Protein AF-A0A4Q8UBL9-F1 (afdb_monomer_lite)

Radius of gyration: 13.86 Å; chains: 1; bounding box: 25×23×45 Å

Foldseek 3Di:
DDDDDDDDDAQVVLVVVCVVPVVCPPPWDFDADPPPPHTPGTHPNVVVVVDD

Secondary structure (DSSP, 8-state):
---------TTHHHHHHHHH-GGGTTS--EEESSSSS-EEEE-HHHHHTT--

Sequence (52 aa):
MPQIAHVDVNCFYASAERAFDPSLEGRPVIVLSNNDGCAVTRTPEAKALGIP

Structure (mmCIF, N/CA/C/O backbone):
data_AF-A0A4Q8UBL9-F1
#
_entry.id   AF-A0A4Q8UBL9-F1
#
loop_
_atom_site.group_PDB
_atom_site.id
_atom_site.type_symbol
_atom_site.label_atom_id
_atom_site.label_alt_id
_atom_site.label_comp_id
_atom_site.label_asym_id
_atom_site.label_entity_id
_atom_site.label_seq_id
_atom_site.pdbx_PDB_ins_code
_atom_site.Cartn_x
_atom_site.Cartn_y
_atom_site.Cartn_z
_atom_site.occupancy
_atom_site.B_iso_or_equiv
_atom_site.auth_seq_id
_atom_site.auth_comp_id
_atom_site.auth_asym_id
_atom_site.auth_atom_id
_atom_site.pdbx_PDB_model_num
ATOM 1 N N . MET A 1 1 ? -8.508 -6.779 36.002 1.00 78.06 1 MET A N 1
ATOM 2 C CA . MET A 1 1 ? -7.470 -6.890 34.953 1.00 78.06 1 MET A CA 1
ATOM 3 C C . MET A 1 1 ? -7.970 -6.136 33.731 1.00 78.06 1 MET A C 1
ATOM 5 O O . MET A 1 1 ? -9.131 -6.345 33.395 1.00 78.06 1 MET A O 1
ATOM 9 N N . PRO A 1 2 ? -7.185 -5.230 33.126 1.00 88.44 2 PRO A N 1
ATOM 10 C CA . PRO A 1 2 ? -7.616 -4.526 31.922 1.00 88.44 2 PRO A CA 1
ATOM 11 C C . PRO A 1 2 ? -7.714 -5.496 30.737 1.00 88.44 2 PRO A C 1
ATOM 13 O O . PRO A 1 2 ? -6.888 -6.396 30.599 1.00 88.44 2 PRO A O 1
ATOM 16 N N . GLN A 1 3 ? -8.732 -5.314 29.898 1.00 94.19 3 GLN A N 1
ATOM 17 C CA . GLN A 1 3 ? -8.869 -5.997 28.610 1.00 94.19 3 GLN A CA 1
ATOM 18 C C . GLN A 1 3 ? -8.297 -5.076 27.530 1.00 94.19 3 GLN A C 1
ATOM 20 O O . GLN A 1 3 ? -8.711 -3.923 27.428 1.00 94.19 3 GLN A O 1
ATOM 25 N N . ILE A 1 4 ? -7.327 -5.567 26.759 1.00 96.00 4 ILE A N 1
ATOM 26 C CA . ILE A 1 4 ? -6.641 -4.807 25.706 1.00 96.00 4 ILE A CA 1
ATOM 27 C C . ILE A 1 4 ? -6.809 -5.567 24.392 1.00 96.00 4 ILE A C 1
ATOM 29 O O . ILE A 1 4 ? -6.618 -6.781 24.355 1.00 96.00 4 ILE A O 1
ATOM 33 N N . ALA A 1 5 ? -7.143 -4.846 23.323 1.00 96.25 5 ALA A N 1
ATOM 34 C CA . ALA A 1 5 ? -7.195 -5.371 21.965 1.00 96.25 5 ALA A CA 1
ATOM 35 C C . ALA A 1 5 ? -6.241 -4.576 21.065 1.00 96.25 5 ALA A C 1
ATOM 37 O O . ALA A 1 5 ? -6.155 -3.353 21.177 1.00 96.25 5 ALA A O 1
ATOM 38 N N . HIS A 1 6 ? -5.537 -5.277 20.178 1.00 96.94 6 HIS A N 1
ATOM 39 C CA . HIS A 1 6 ? -4.712 -4.680 19.132 1.00 96.94 6 HIS A CA 1
ATOM 40 C C . HIS A 1 6 ? -5.463 -4.766 17.805 1.00 96.94 6 HIS A C 1
ATOM 42 O O . HIS A 1 6 ? -5.975 -5.829 17.455 1.00 96.94 6 HIS A O 1
ATOM 48 N N . VAL A 1 7 ? -5.534 -3.650 17.086 1.00 97.19 7 VAL A N 1
ATOM 49 C CA . VAL A 1 7 ? -6.199 -3.554 15.787 1.00 97.19 7 VAL A CA 1
ATOM 50 C C . VAL A 1 7 ? -5.200 -2.969 14.802 1.00 97.19 7 VAL A C 1
ATOM 52 O O . VAL A 1 7 ? -4.655 -1.898 15.050 1.00 97.19 7 VAL A O 1
ATOM 55 N N . ASP A 1 8 ? -4.980 -3.680 13.703 1.00 97.38 8 ASP A N 1
ATOM 56 C CA . ASP A 1 8 ? -4.058 -3.311 12.632 1.00 97.38 8 ASP A CA 1
ATOM 57 C C . ASP A 1 8 ? -4.760 -3.482 11.279 1.00 97.38 8 ASP A C 1
ATOM 59 O O . ASP A 1 8 ? -5.630 -4.346 11.126 1.00 97.38 8 ASP A O 1
ATOM 63 N N . VAL A 1 9 ? -4.417 -2.635 10.308 1.00 96.50 9 VAL A N 1
ATOM 64 C CA . VAL A 1 9 ? -5.043 -2.642 8.983 1.00 96.50 9 VAL A CA 1
ATOM 65 C C . VAL A 1 9 ? -4.077 -3.204 7.952 1.00 96.50 9 VAL A C 1
ATOM 67 O O . VAL A 1 9 ? -2.981 -2.685 7.741 1.00 96.50 9 VAL A O 1
ATOM 70 N N . ASN A 1 10 ? -4.548 -4.199 7.204 1.00 95.62 10 ASN A N 1
ATOM 71 C CA . ASN A 1 10 ? -3.800 -4.774 6.096 1.00 95.62 10 ASN A CA 1
ATOM 72 C C . ASN A 1 10 ? -3.479 -3.705 5.042 1.00 95.62 10 ASN A C 1
ATOM 74 O O . ASN A 1 10 ? -4.381 -3.177 4.393 1.00 95.62 10 ASN A O 1
ATOM 78 N N . CYS A 1 11 ? -2.187 -3.432 4.838 1.00 96.06 11 CYS A N 1
ATOM 79 C CA . CYS A 1 11 ? -1.687 -2.548 3.779 1.00 96.06 11 CYS A CA 1
ATOM 80 C C . CYS A 1 11 ? -2.398 -1.180 3.750 1.00 96.06 11 CYS A C 1
ATOM 82 O O . CYS A 1 11 ? -2.840 -0.749 2.686 1.00 96.06 11 CYS A O 1
ATOM 84 N N . PHE A 1 12 ? -2.528 -0.527 4.913 1.00 97.06 12 PHE A N 1
ATOM 85 C CA . PHE A 1 12 ? -3.409 0.630 5.132 1.00 97.06 12 PHE A CA 1
ATOM 86 C C . PHE A 1 12 ? -3.466 1.639 3.977 1.00 97.06 12 PHE A C 1
ATOM 88 O O . PHE A 1 12 ? -4.553 1.882 3.464 1.00 97.06 12 PHE A O 1
ATOM 95 N N . TYR A 1 13 ? -2.330 2.181 3.521 1.00 96.81 13 TYR A N 1
ATOM 96 C CA . TYR A 1 13 ? -2.339 3.194 2.459 1.00 96.81 13 TYR A CA 1
ATOM 97 C C . TYR A 1 13 ? -2.926 2.671 1.141 1.00 96.81 13 TYR A C 1
ATOM 99 O O . TYR A 1 13 ? -3.764 3.333 0.547 1.00 96.81 13 TYR A O 1
ATOM 107 N N . ALA A 1 14 ? -2.562 1.461 0.708 1.00 97.44 14 ALA A N 1
ATOM 108 C CA . ALA A 1 14 ? -3.124 0.879 -0.512 1.00 97.44 14 ALA A CA 1
ATOM 109 C C . ALA A 1 14 ? -4.612 0.523 -0.355 1.00 97.44 14 ALA A C 1
ATOM 111 O O . ALA A 1 14 ? -5.378 0.654 -1.306 1.00 97.44 14 ALA A O 1
ATOM 112 N N . SER A 1 15 ? -5.029 0.102 0.842 1.00 97.25 15 SER A N 1
ATOM 113 C CA . SER A 1 15 ? -6.440 -0.155 1.153 1.00 97.25 15 SER A CA 1
ATOM 114 C C . SER A 1 15 ? -7.267 1.133 1.162 1.00 97.25 15 SER A C 1
ATOM 116 O O . SER A 1 15 ? -8.404 1.128 0.697 1.00 97.25 15 SER A O 1
ATOM 118 N N . ALA A 1 16 ? -6.697 2.245 1.637 1.00 97.50 16 ALA A N 1
ATOM 119 C CA . ALA A 1 16 ? -7.325 3.558 1.555 1.00 97.50 16 ALA A CA 1
ATOM 120 C C . ALA A 1 16 ? -7.496 3.991 0.092 1.00 97.50 16 ALA A C 1
ATOM 122 O O . ALA A 1 16 ? -8.604 4.347 -0.295 1.00 97.50 16 ALA A O 1
ATOM 123 N N . GLU A 1 17 ? -6.454 3.869 -0.738 1.00 97.69 17 GLU A N 1
ATOM 124 C CA . GLU A 1 17 ? -6.553 4.172 -2.174 1.00 97.69 17 GLU A CA 1
ATOM 125 C C . GLU A 1 17 ? -7.636 3.331 -2.865 1.00 97.69 17 GLU A C 1
ATOM 127 O O . GLU A 1 17 ? -8.469 3.881 -3.575 1.00 97.69 17 GLU A O 1
ATOM 132 N N . ARG A 1 18 ? -7.718 2.018 -2.596 1.00 97.25 18 ARG A N 1
ATOM 133 C CA . ARG A 1 18 ? -8.779 1.142 -3.140 1.00 97.25 18 ARG A CA 1
ATOM 134 C C . ARG A 1 18 ? -10.190 1.547 -2.705 1.00 97.25 18 ARG A C 1
ATOM 136 O O . ARG A 1 18 ? -11.140 1.354 -3.459 1.00 97.25 18 ARG A O 1
ATOM 143 N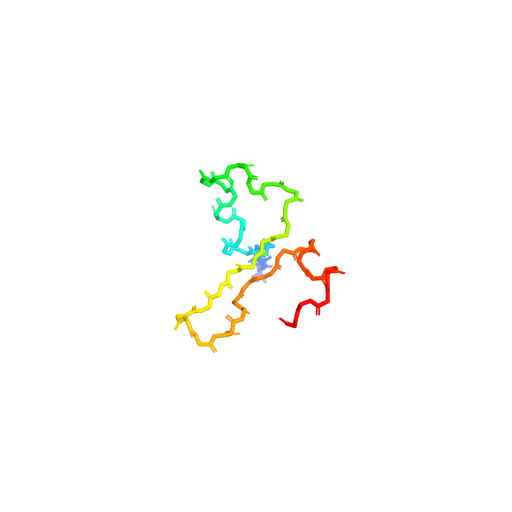 N . ALA A 1 19 ? -10.341 2.105 -1.503 1.00 97.12 19 ALA A N 1
ATOM 144 C CA . ALA A 1 19 ? -11.636 2.589 -1.031 1.00 97.12 19 ALA A CA 1
ATOM 145 C C . ALA A 1 19 ? -12.130 3.807 -1.835 1.00 97.12 19 ALA A C 1
ATOM 147 O O . ALA A 1 19 ? -13.339 3.967 -2.004 1.00 97.12 19 ALA A O 1
ATOM 148 N N . PHE A 1 20 ? -11.215 4.644 -2.340 1.00 97.38 20 PHE A N 1
ATOM 149 C CA . PHE A 1 20 ? -11.538 5.807 -3.176 1.00 97.38 20 PHE A CA 1
ATOM 150 C C . PHE A 1 20 ? -11.524 5.496 -4.680 1.00 97.38 20 PHE A C 1
ATOM 152 O O . PHE A 1 20 ? -12.324 6.062 -5.422 1.00 97.38 20 PHE A O 1
ATOM 159 N N . ASP A 1 21 ? -10.666 4.575 -5.121 1.00 98.19 21 ASP A N 1
ATOM 160 C CA . ASP A 1 21 ? -10.582 4.069 -6.490 1.00 98.19 21 ASP A CA 1
ATOM 161 C C . ASP A 1 21 ? -10.706 2.530 -6.516 1.00 98.19 21 ASP A C 1
ATOM 163 O O . ASP A 1 21 ? -9.704 1.803 -6.483 1.00 98.19 21 ASP A O 1
ATOM 167 N N . PRO A 1 22 ? -11.940 2.004 -6.641 1.00 97.19 22 PRO A N 1
ATOM 168 C CA . PRO A 1 22 ? -12.187 0.565 -6.717 1.00 97.19 22 PRO A CA 1
ATOM 169 C C . PRO A 1 22 ? -11.539 -0.128 -7.924 1.00 97.19 22 PRO A C 1
ATOM 171 O O . PRO A 1 22 ? -11.438 -1.355 -7.938 1.00 97.19 22 PRO A O 1
ATOM 174 N N . SER A 1 23 ? -11.079 0.614 -8.943 1.00 98.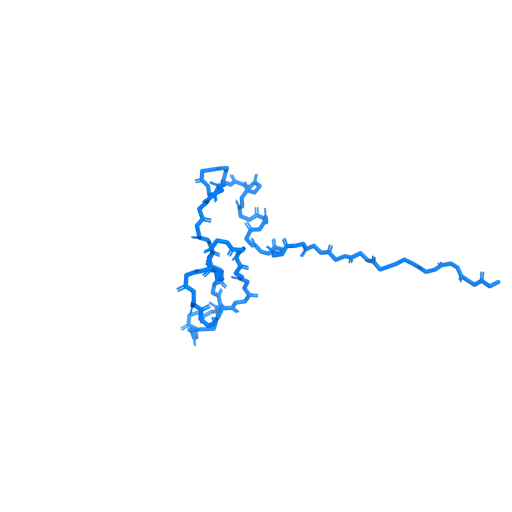19 23 SER A N 1
ATOM 175 C CA . SER A 1 23 ? -10.383 0.021 -10.095 1.00 98.19 23 SER A CA 1
ATOM 176 C C . SER A 1 23 ? -9.004 -0.554 -9.734 1.00 98.19 23 SER A C 1
ATOM 178 O O . SER A 1 23 ? -8.408 -1.293 -10.523 1.00 98.19 23 SER A O 1
ATOM 180 N N . LEU A 1 24 ? -8.501 -0.238 -8.536 1.00 98.00 24 LEU A N 1
ATOM 181 C CA . LEU A 1 24 ? -7.258 -0.761 -7.974 1.00 98.00 24 LEU A CA 1
ATOM 182 C C . LEU A 1 24 ? -7.422 -2.128 -7.285 1.00 98.00 24 LEU A C 1
ATOM 184 O O . LEU A 1 24 ? -6.422 -2.723 -6.865 1.00 98.00 24 LEU A O 1
ATOM 188 N N . GLU A 1 25 ? -8.647 -2.642 -7.155 1.00 96.81 25 GLU A N 1
ATOM 189 C CA . GLU A 1 25 ? -8.907 -3.945 -6.540 1.00 96.81 25 GLU A CA 1
ATOM 190 C C . GLU A 1 25 ? -8.304 -5.092 -7.368 1.00 96.81 25 GLU A C 1
ATOM 192 O O . GLU A 1 25 ? -8.345 -5.088 -8.599 1.00 96.81 25 GLU A O 1
ATOM 197 N N . GLY A 1 26 ? -7.680 -6.064 -6.695 1.00 95.75 26 GLY A N 1
ATOM 198 C CA . GLY A 1 26 ? -6.962 -7.172 -7.342 1.00 95.75 26 GLY A CA 1
ATOM 199 C C . GLY A 1 26 ? -5.725 -6.772 -8.162 1.00 95.75 26 GLY A C 1
ATOM 200 O O . GLY A 1 26 ? -5.085 -7.634 -8.769 1.00 95.75 26 GLY A O 1
ATOM 201 N N . ARG A 1 27 ? -5.361 -5.482 -8.203 1.00 97.56 27 ARG A N 1
ATOM 202 C CA . ARG A 1 27 ? -4.160 -4.997 -8.896 1.00 97.56 27 ARG A CA 1
ATOM 203 C C . ARG A 1 27 ? -2.971 -4.900 -7.936 1.00 97.56 27 ARG A C 1
ATOM 205 O O . ARG A 1 27 ? -3.163 -4.536 -6.773 1.00 97.56 27 ARG A O 1
ATOM 212 N N . PRO A 1 28 ? -1.733 -5.135 -8.413 1.00 97.31 28 PRO A N 1
ATOM 213 C CA . PRO A 1 28 ? -0.531 -4.825 -7.647 1.00 97.31 28 PRO A CA 1
ATOM 214 C C . PRO A 1 28 ? -0.433 -3.315 -7.403 1.00 97.31 28 PRO A C 1
ATOM 216 O O . PRO A 1 28 ? -0.220 -2.543 -8.337 1.00 97.31 28 PRO A O 1
ATOM 219 N N . VAL A 1 29 ? -0.585 -2.899 -6.145 1.00 97.00 29 VAL A N 1
ATOM 220 C CA . VAL A 1 29 ? -0.450 -1.500 -5.707 1.00 97.00 29 VAL A CA 1
ATOM 221 C C . VAL A 1 29 ? 0.719 -1.360 -4.737 1.00 97.00 29 VAL A C 1
ATOM 223 O O . VAL A 1 29 ? 0.862 -2.147 -3.790 1.00 97.00 29 VAL A O 1
ATOM 226 N N . ILE A 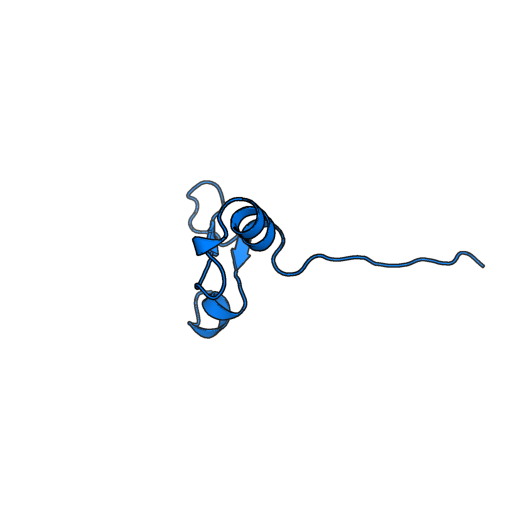1 30 ? 1.529 -0.330 -4.982 1.00 95.94 30 ILE A N 1
ATOM 227 C CA . ILE A 1 30 ? 2.626 0.127 -4.132 1.00 95.94 30 ILE A CA 1
ATOM 228 C C . ILE A 1 30 ? 2.417 1.611 -3.876 1.00 95.94 30 ILE A C 1
ATOM 230 O O . ILE A 1 30 ? 2.278 2.385 -4.820 1.00 95.94 30 ILE A O 1
ATOM 234 N N . VAL A 1 31 ? 2.427 1.993 -2.604 1.00 95.44 31 VAL A N 1
ATOM 235 C CA . VAL A 1 31 ? 2.445 3.398 -2.199 1.00 95.44 31 VAL A CA 1
ATOM 236 C C . VAL A 1 31 ? 3.880 3.754 -1.844 1.00 95.44 31 VAL A C 1
ATOM 238 O O . VAL A 1 31 ? 4.481 3.132 -0.962 1.00 95.44 31 VAL A O 1
ATOM 241 N N . LEU A 1 32 ? 4.432 4.721 -2.571 1.00 94.38 32 LEU A N 1
ATOM 242 C CA . LEU A 1 32 ? 5.775 5.244 -2.344 1.00 94.38 32 LEU A CA 1
ATOM 243 C C . LEU A 1 32 ? 5.739 6.359 -1.292 1.00 94.38 32 LEU A C 1
ATOM 245 O O . LEU A 1 32 ? 4.714 7.009 -1.094 1.00 94.38 32 LEU A O 1
ATOM 249 N N . SER A 1 33 ? 6.869 6.578 -0.626 1.00 91.81 33 SER A N 1
ATOM 250 C CA . SER A 1 33 ? 7.125 7.792 0.156 1.00 91.81 33 SER A CA 1
ATOM 251 C C . SER A 1 33 ? 7.318 8.988 -0.801 1.00 91.81 33 SER A C 1
ATOM 253 O O . SER A 1 33 ? 7.006 8.908 -1.992 1.00 91.81 33 SER A O 1
ATOM 255 N N . ASN A 1 34 ? 7.801 10.121 -0.296 1.00 88.44 34 ASN A N 1
ATOM 256 C CA . ASN A 1 34 ? 7.991 11.376 -1.028 1.00 88.44 34 ASN A CA 1
ATOM 257 C C . ASN A 1 34 ? 9.114 11.289 -2.081 1.00 88.44 34 ASN A C 1
ATOM 259 O O . ASN A 1 34 ? 10.147 11.943 -1.956 1.00 88.44 34 ASN A O 1
ATOM 263 N N . ASN A 1 35 ? 8.902 10.497 -3.133 1.00 79.25 35 ASN A N 1
ATOM 264 C CA . ASN A 1 35 ? 9.803 10.308 -4.275 1.00 79.25 35 ASN A CA 1
ATOM 265 C C . ASN A 1 35 ? 11.238 9.869 -3.913 1.00 79.25 35 ASN A C 1
ATOM 267 O O . ASN A 1 35 ? 12.155 10.027 -4.714 1.00 79.25 35 ASN A O 1
ATOM 271 N N . ASP A 1 36 ? 11.441 9.285 -2.735 1.00 84.25 36 ASP A N 1
ATOM 272 C CA . ASP A 1 36 ? 12.732 8.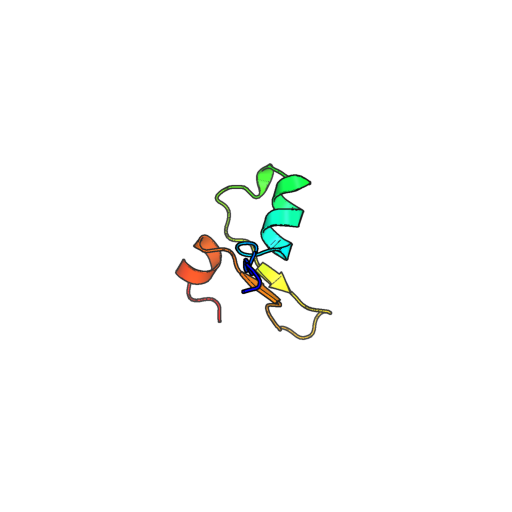782 -2.241 1.00 84.25 36 ASP A CA 1
ATOM 273 C C . ASP A 1 36 ? 13.008 7.317 -2.640 1.00 84.25 36 ASP A C 1
ATOM 275 O O . ASP A 1 36 ? 14.010 6.731 -2.237 1.00 84.25 36 ASP A O 1
ATOM 279 N N . GLY A 1 37 ? 12.115 6.712 -3.431 1.00 84.44 37 GLY A N 1
ATOM 280 C CA . GLY A 1 37 ? 12.210 5.315 -3.854 1.00 84.44 37 GLY A CA 1
ATOM 281 C C . GLY A 1 37 ? 11.823 4.297 -2.775 1.00 84.44 37 GLY A C 1
ATOM 282 O O . GLY A 1 37 ? 11.950 3.098 -3.014 1.00 84.44 37 GLY A O 1
ATOM 283 N N . CYS A 1 38 ? 11.336 4.736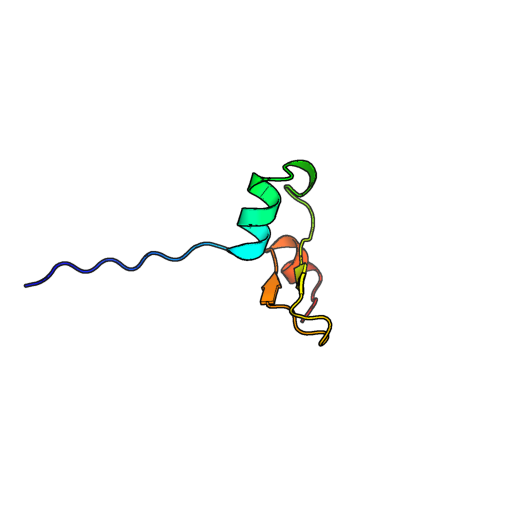 -1.610 1.00 91.75 38 CYS A N 1
ATOM 284 C CA . CYS A 1 38 ? 10.929 3.845 -0.529 1.00 91.75 38 CYS A CA 1
ATOM 285 C C . CYS A 1 38 ? 9.452 3.443 -0.653 1.00 91.75 38 CYS A C 1
ATOM 287 O O . CYS A 1 38 ? 8.568 4.294 -0.771 1.00 91.75 38 CYS A O 1
ATOM 289 N N . ALA A 1 39 ? 9.165 2.141 -0.586 1.00 93.69 39 ALA A N 1
ATOM 290 C CA . ALA A 1 39 ? 7.802 1.619 -0.544 1.00 93.69 39 ALA A CA 1
ATOM 291 C C . ALA A 1 39 ? 7.248 1.648 0.893 1.00 93.69 39 ALA A C 1
ATOM 293 O O . ALA A 1 39 ? 7.636 0.841 1.737 1.00 93.69 39 ALA A O 1
ATOM 294 N N . VAL A 1 40 ? 6.289 2.538 1.160 1.00 94.06 40 VAL A N 1
ATOM 295 C CA . VAL A 1 40 ? 5.618 2.673 2.471 1.00 94.06 40 VAL A CA 1
ATOM 296 C C . VAL A 1 40 ? 4.586 1.568 2.680 1.00 94.06 40 VAL A C 1
ATOM 298 O O . VAL A 1 40 ? 4.349 1.101 3.793 1.00 94.06 40 VAL A O 1
ATOM 301 N N . THR A 1 41 ? 3.936 1.130 1.605 1.00 95.94 41 THR A N 1
ATOM 302 C CA . THR A 1 41 ? 2.962 0.041 1.643 1.00 95.94 41 THR A CA 1
ATOM 303 C C . THR A 1 41 ? 2.980 -0.727 0.339 1.00 95.94 41 THR A C 1
ATOM 305 O O . THR A 1 41 ? 3.130 -0.160 -0.741 1.00 95.94 41 THR A O 1
ATOM 308 N N . ARG A 1 42 ? 2.794 -2.042 0.452 1.00 96.44 42 ARG A N 1
ATOM 309 C CA . ARG A 1 42 ? 2.704 -2.966 -0.674 1.00 96.44 42 ARG A CA 1
ATOM 310 C C . ARG A 1 42 ? 1.571 -3.942 -0.430 1.00 96.44 42 ARG A C 1
ATOM 312 O O . ARG A 1 42 ? 1.542 -4.596 0.614 1.00 96.44 42 ARG A O 1
ATOM 319 N N . THR A 1 43 ? 0.689 -4.054 -1.409 1.00 97.25 43 THR A N 1
ATOM 320 C CA . THR A 1 43 ? -0.367 -5.073 -1.444 1.00 97.25 43 THR A CA 1
ATOM 321 C C . THR A 1 43 ? 0.216 -6.492 -1.550 1.00 97.25 43 THR A C 1
ATOM 323 O O . THR A 1 43 ? 1.360 -6.646 -1.995 1.00 97.25 43 THR A O 1
ATOM 326 N N . PRO A 1 44 ? -0.521 -7.545 -1.146 1.00 96.62 44 PRO A N 1
ATOM 327 C CA . PRO A 1 44 ? -0.088 -8.934 -1.330 1.00 96.62 44 PRO A CA 1
ATOM 328 C C . PRO A 1 44 ? 0.314 -9.263 -2.776 1.00 96.62 44 PRO A C 1
ATOM 330 O O . PRO A 1 44 ? 1.330 -9.917 -3.000 1.00 96.62 44 PRO A O 1
ATOM 333 N N . GLU A 1 45 ? -0.429 -8.745 -3.750 1.00 96.81 45 GLU A N 1
ATOM 334 C CA . GLU A 1 45 ? -0.190 -8.901 -5.183 1.00 96.81 45 GLU A CA 1
ATOM 335 C C . GLU A 1 45 ? 1.140 -8.254 -5.592 1.00 96.81 45 GLU A C 1
ATOM 337 O O . GLU A 1 45 ? 1.916 -8.856 -6.327 1.00 96.81 45 GLU A O 1
ATOM 342 N N . ALA A 1 46 ? 1.460 -7.066 -5.062 1.00 96.69 46 ALA A N 1
ATOM 343 C CA . ALA A 1 46 ? 2.752 -6.419 -5.298 1.00 96.69 46 ALA A CA 1
ATOM 344 C C . ALA A 1 46 ? 3.921 -7.164 -4.631 1.00 96.69 46 ALA A C 1
ATOM 346 O O . ALA A 1 46 ? 4.990 -7.294 -5.226 1.00 96.69 46 ALA A O 1
ATOM 347 N N . LYS A 1 47 ? 3.721 -7.698 -3.419 1.00 95.75 47 LYS A N 1
ATOM 348 C CA . LYS A 1 47 ? 4.727 -8.527 -2.731 1.00 95.75 47 LYS A CA 1
ATOM 349 C C . LYS A 1 47 ? 5.018 -9.817 -3.502 1.00 95.75 47 LYS A C 1
ATOM 351 O O . LYS A 1 47 ? 6.175 -10.217 -3.588 1.00 95.75 47 LYS A O 1
ATOM 356 N N . ALA A 1 48 ? 3.998 -10.435 -4.098 1.00 97.25 48 ALA A N 1
ATOM 357 C CA . ALA A 1 48 ? 4.149 -11.642 -4.911 1.00 97.25 48 ALA A CA 1
ATOM 358 C C . ALA A 1 48 ? 5.009 -11.423 -6.172 1.00 97.25 48 ALA A C 1
ATOM 360 O O . ALA A 1 48 ? 5.605 -12.373 -6.672 1.00 97.25 48 ALA A O 1
ATOM 361 N N . LEU A 1 49 ? 5.127 -10.178 -6.652 1.00 96.88 49 LEU A N 1
ATOM 362 C CA . LEU A 1 49 ?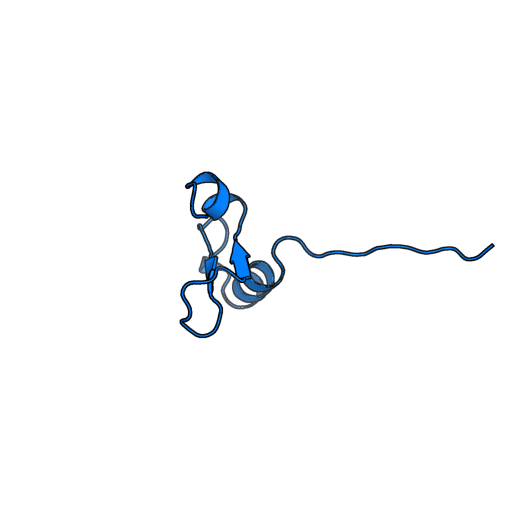 6.018 -9.806 -7.758 1.00 96.88 49 LEU A CA 1
ATOM 363 C C . LEU A 1 49 ? 7.489 -9.633 -7.337 1.00 96.88 49 LEU A C 1
ATOM 365 O O . LEU A 1 49 ? 8.330 -9.338 -8.182 1.00 96.88 49 LEU A O 1
ATOM 369 N N . GLY A 1 50 ? 7.817 -9.794 -6.051 1.00 94.38 50 GLY A N 1
ATOM 370 C CA . GLY A 1 50 ? 9.189 -9.682 -5.547 1.00 94.38 50 GLY A CA 1
ATOM 371 C C . GLY A 1 50 ? 9.709 -8.246 -5.433 1.00 94.38 50 GLY A C 1
ATOM 372 O O . GLY A 1 50 ? 10.916 -8.045 -5.328 1.00 94.38 50 GLY A O 1
ATOM 373 N N . ILE A 1 51 ? 8.824 -7.245 -5.454 1.00 86.69 51 ILE A N 1
ATOM 374 C CA . ILE A 1 51 ? 9.216 -5.836 -5.331 1.00 86.69 51 ILE A CA 1
ATOM 375 C C . ILE A 1 51 ? 9.592 -5.560 -3.862 1.00 86.69 51 ILE A C 1
ATOM 377 O O . ILE A 1 51 ? 8.744 -5.822 -2.999 1.00 86.69 51 ILE A O 1
ATOM 381 N N . PRO A 1 52 ? 10.829 -5.095 -3.570 1.00 79.00 52 PRO A N 1
ATOM 382 C CA . PRO A 1 52 ? 11.392 -5.027 -2.217 1.00 79.00 52 PRO A CA 1
ATOM 383 C C . PRO A 1 52 ? 10.651 -4.102 -1.249 1.00 79.00 52 PRO A C 1
ATOM 385 O O . PRO A 1 52 ? 9.930 -3.179 -1.688 1.00 79.00 52 PRO A O 1
#

pLDDT: mean 94.37, std 5.05, range [78.06, 98.19]